Protein AF-A0A9W9PKU9-F1 (afdb_monomer)

Sequence (91 aa):
MTTEGDNSASIHPAQPGIRLPQQLQQTSHEEPGSIEVSREVALFLIEIYFERHYQADLLFHKRDFIRSYKSGRISDQVSRAIFAFASVYVS

Secondary structure (DSSP, 8-state):
-----------PPPPP-----STTS-------------HHHHHHHHHHHHHHS--HHHHHHHHHHHHHHHTT-S-HHHHHHHHHHHHTT--

Solvent-accessible surface area (backbone atoms only — not comparable to full-atom values): 6111 Å² total; per-residue (Å²): 138,82,88,86,84,84,89,78,80,85,77,78,80,83,82,78,88,78,87,74,78,82,82,78,79,76,74,68,81,73,65,77,72,81,81,78,70,52,71,68,58,50,52,52,27,51,50,45,34,53,66,68,48,86,43,77,75,58,49,74,43,48,65,59,50,54,54,34,49,78,68,69,71,52,54,69,69,58,53,48,52,43,42,57,60,21,51,77,74,66,125

Organism: NCBI:txid63820

pLDDT: mean 74.28, std 20.04, range [39.78, 95.06]

Mean predicted aligned error: 16.27 Å

Structure (mmCIF, N/CA/C/O backbone):
data_AF-A0A9W9PKU9-F1
#
_entry.id   AF-A0A9W9PKU9-F1
#
loop_
_atom_site.group_PDB
_atom_site.id
_atom_site.type_symbol
_atom_site.label_atom_id
_atom_site.label_alt_id
_atom_site.label_comp_id
_atom_site.label_asym_id
_atom_site.label_entity_id
_atom_site.label_seq_id
_atom_site.pdbx_P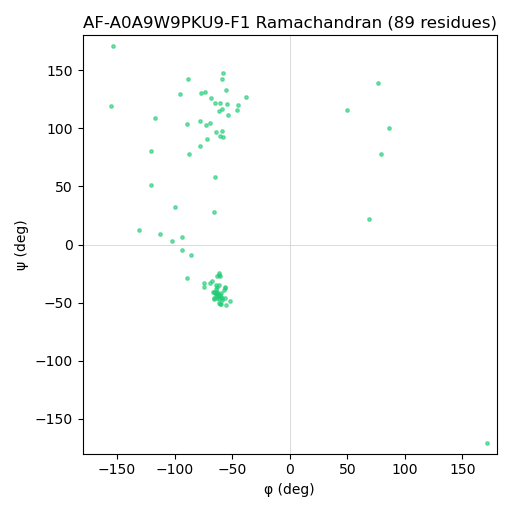DB_ins_code
_atom_site.Cartn_x
_atom_site.Cartn_y
_atom_site.Cartn_z
_atom_site.occupancy
_atom_site.B_iso_or_equiv
_atom_site.auth_seq_id
_atom_site.auth_comp_id
_atom_site.auth_asym_id
_atom_site.auth_atom_id
_atom_site.pdbx_PDB_model_num
ATOM 1 N N . MET A 1 1 ? -97.328 -13.630 18.388 1.00 39.78 1 MET A N 1
ATOM 2 C CA . MET A 1 1 ? -97.329 -15.108 18.412 1.00 39.78 1 MET A CA 1
ATOM 3 C C . MET A 1 1 ? -96.123 -15.532 17.580 1.00 39.78 1 MET A C 1
ATOM 5 O O . MET A 1 1 ? -96.153 -15.287 16.385 1.00 39.78 1 MET A O 1
ATOM 9 N N . THR A 1 2 ? -94.945 -15.631 18.219 1.00 40.81 2 THR A N 1
ATOM 10 C CA . THR A 1 2 ? -94.269 -16.864 18.738 1.00 40.81 2 THR A CA 1
ATOM 11 C C . THR A 1 2 ? -93.428 -17.530 17.634 1.00 40.81 2 THR A C 1
ATOM 13 O O . THR A 1 2 ? -94.018 -17.927 16.639 1.00 40.81 2 THR A O 1
ATOM 16 N N . THR A 1 3 ? -92.094 -17.308 17.638 1.00 48.62 3 THR A N 1
ATOM 17 C CA . THR A 1 3 ? -90.982 -18.252 18.018 1.00 48.62 3 THR A CA 1
ATOM 18 C C . THR A 1 3 ? -90.718 -19.281 16.903 1.00 48.62 3 THR A C 1
ATOM 20 O O . THR A 1 3 ? -91.664 -19.677 16.247 1.00 48.62 3 THR A O 1
ATOM 23 N N . GLU A 1 4 ? -89.531 -19.714 16.475 1.00 45.84 4 GLU A N 1
ATOM 24 C CA . GLU A 1 4 ? -88.120 -19.852 16.891 1.00 45.84 4 GLU A CA 1
ATOM 25 C C . GLU A 1 4 ? -87.283 -19.827 15.568 1.00 45.84 4 GLU A C 1
ATOM 27 O O . GLU A 1 4 ? -87.866 -19.862 14.491 1.00 45.84 4 GLU A O 1
ATOM 32 N N . GLY A 1 5 ? -85.956 -19.753 15.471 1.00 46.03 5 GLY A N 1
ATOM 33 C CA . GLY A 1 5 ? -84.871 -20.043 16.391 1.00 46.03 5 GLY A CA 1
ATOM 34 C C . GLY A 1 5 ? -83.516 -19.975 15.664 1.00 46.03 5 GLY A C 1
ATOM 35 O O . GLY A 1 5 ? -83.422 -19.570 14.507 1.00 46.03 5 GLY A O 1
ATOM 36 N N . ASP A 1 6 ? -82.499 -20.412 16.395 1.00 44.84 6 ASP A N 1
ATOM 37 C CA . ASP A 1 6 ? -81.123 -20.707 15.987 1.00 44.84 6 ASP A CA 1
ATOM 38 C C . ASP A 1 6 ? -80.109 -19.565 15.806 1.00 44.84 6 ASP A C 1
ATOM 40 O O . ASP A 1 6 ? -79.684 -19.138 14.734 1.00 44.84 6 ASP A O 1
ATOM 44 N N . ASN A 1 7 ? -79.659 -19.154 16.987 1.00 51.69 7 ASN A N 1
ATOM 45 C CA . ASN A 1 7 ? -78.336 -18.676 17.332 1.00 51.69 7 ASN A CA 1
ATOM 46 C C . ASN A 1 7 ? -77.236 -19.679 16.909 1.00 51.69 7 ASN A C 1
ATOM 48 O O . ASN A 1 7 ? -77.082 -20.723 17.533 1.00 51.69 7 ASN A O 1
ATOM 52 N N . SER A 1 8 ? -76.406 -19.336 15.923 1.00 46.59 8 SER A N 1
ATOM 53 C CA . SER A 1 8 ? -75.108 -19.992 15.709 1.00 46.59 8 SER A CA 1
ATOM 54 C C . SER A 1 8 ? -73.989 -18.961 15.799 1.00 46.59 8 SER A C 1
ATOM 56 O O . SER A 1 8 ? -73.470 -18.449 14.808 1.00 46.59 8 SER A O 1
ATOM 58 N N . ALA A 1 9 ? -73.628 -18.650 17.044 1.00 48.62 9 ALA A N 1
ATOM 59 C CA . ALA A 1 9 ? -72.333 -18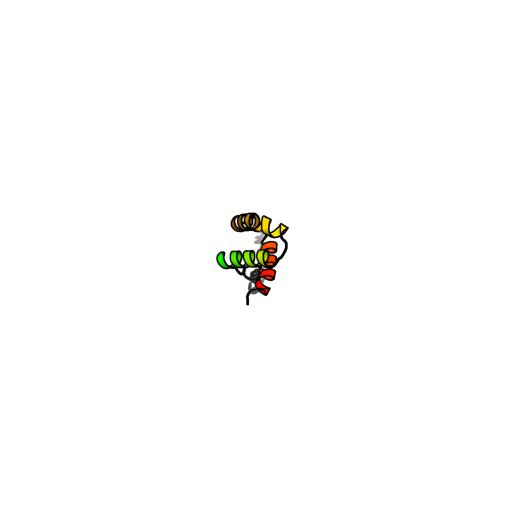.096 17.388 1.00 48.62 9 ALA A CA 1
ATOM 60 C C . ALA A 1 9 ? -71.256 -19.120 17.001 1.00 48.62 9 ALA A C 1
ATOM 62 O O . ALA A 1 9 ? -71.196 -20.216 17.558 1.00 48.62 9 ALA A O 1
ATOM 63 N N . SER A 1 10 ? -70.407 -18.769 16.036 1.00 40.28 10 SER A N 1
ATOM 64 C CA . SER A 1 10 ? -69.231 -19.566 15.697 1.00 40.28 10 SER A CA 1
ATOM 65 C C . SER A 1 10 ? -68.206 -19.416 16.824 1.00 40.28 10 SER A C 1
ATOM 67 O O . SER A 1 10 ? -67.417 -18.472 16.867 1.00 40.28 10 SER A O 1
ATOM 69 N N . ILE A 1 11 ? -68.292 -20.314 17.805 1.00 47.72 11 ILE A N 1
ATOM 70 C CA . ILE A 1 11 ? -67.311 -20.477 18.874 1.00 47.72 11 ILE A CA 1
ATOM 71 C C . ILE A 1 11 ? -66.084 -21.129 18.241 1.00 47.72 11 ILE A C 1
ATOM 73 O O . ILE A 1 11 ? -66.061 -22.329 17.976 1.00 47.72 11 ILE A O 1
ATOM 77 N N . HIS A 1 12 ? -65.056 -20.325 17.987 1.00 49.16 12 HIS A N 1
ATOM 78 C CA . HIS A 1 12 ? -63.722 -20.831 17.699 1.00 49.16 12 HIS A CA 1
ATOM 79 C C . HIS A 1 12 ? -63.200 -21.552 18.956 1.00 49.16 12 HIS A C 1
ATOM 81 O O . HIS A 1 12 ? -63.126 -20.924 20.017 1.00 49.16 12 HIS A O 1
ATOM 87 N N . PRO A 1 13 ? -62.842 -22.846 18.892 1.00 45.75 13 PRO A N 1
ATOM 88 C CA . PRO A 1 13 ? -62.232 -23.512 20.029 1.00 45.75 13 PRO A CA 1
ATOM 89 C C . PRO A 1 13 ? -60.829 -22.942 20.264 1.00 45.75 13 PRO A C 1
ATOM 91 O O . PRO A 1 13 ? -59.986 -22.905 19.367 1.00 45.75 13 PRO A O 1
ATOM 94 N N . ALA A 1 14 ? -60.586 -22.501 21.498 1.00 51.94 14 ALA A N 1
ATOM 95 C CA . ALA A 1 14 ? -59.260 -22.177 21.998 1.00 51.94 14 ALA A CA 1
ATOM 96 C C . ALA A 1 14 ? -58.365 -23.424 21.909 1.00 51.94 14 ALA A C 1
ATOM 98 O O . ALA A 1 14 ? -58.630 -24.434 22.562 1.00 51.94 14 ALA A O 1
ATOM 99 N N . GLN A 1 15 ? -57.304 -23.358 21.103 1.00 54.59 15 GLN A N 1
ATOM 100 C CA . GLN A 1 15 ? -56.250 -24.369 21.122 1.00 54.59 15 GLN A CA 1
ATOM 101 C C . GLN A 1 15 ? -55.323 -24.157 22.337 1.00 54.59 15 GLN A C 1
ATOM 103 O O . GLN A 1 15 ? -54.852 -23.037 22.555 1.00 54.59 15 GLN A O 1
ATOM 108 N N . PRO A 1 16 ? -55.036 -25.211 23.123 1.00 52.44 16 PRO A N 1
ATOM 109 C CA . PRO A 1 16 ? -54.109 -25.176 24.251 1.00 52.44 16 PRO A CA 1
ATOM 110 C C . PRO A 1 16 ? -52.668 -25.491 23.810 1.00 52.44 16 PRO A C 1
ATOM 112 O O . PRO A 1 16 ? -52.480 -26.376 22.988 1.00 52.44 16 PRO A O 1
ATOM 115 N N . GLY A 1 17 ? -51.678 -24.801 24.403 1.00 53.09 17 GLY A N 1
ATOM 116 C CA . GLY A 1 17 ? -50.253 -25.186 24.530 1.00 53.09 17 GLY A CA 1
ATOM 117 C C . GLY A 1 17 ? -49.533 -25.645 23.250 1.00 53.09 17 GLY A C 1
ATOM 118 O O . GLY A 1 17 ? -49.799 -26.704 22.710 1.00 53.09 17 GLY A O 1
ATOM 119 N N . ILE A 1 18 ? -48.520 -24.944 22.747 1.00 51.12 18 ILE A N 1
ATOM 120 C CA . ILE A 1 18 ? -47.175 -24.874 23.331 1.00 51.12 18 ILE A CA 1
ATOM 121 C C . ILE A 1 18 ? -46.556 -23.554 22.854 1.00 51.12 18 ILE A C 1
ATOM 123 O O . ILE A 1 18 ? -46.374 -23.337 21.657 1.00 51.12 18 ILE A O 1
ATOM 127 N N . ARG A 1 19 ? -46.210 -22.657 23.783 1.00 53.78 19 ARG A N 1
ATOM 128 C CA . ARG A 1 19 ? -45.299 -21.551 23.470 1.00 53.78 19 ARG A CA 1
ATOM 129 C C . ARG A 1 19 ? -43.917 -22.160 23.247 1.00 53.78 19 ARG A C 1
ATOM 131 O O . ARG A 1 19 ? -43.265 -22.542 24.215 1.00 53.78 19 ARG A O 1
ATOM 138 N N . LEU A 1 20 ? -43.480 -22.267 21.991 1.00 52.62 20 LEU A N 1
ATOM 139 C CA . LEU A 1 20 ? -42.059 -22.456 21.706 1.00 52.62 20 LEU A CA 1
ATOM 140 C C . LEU A 1 20 ? -41.287 -21.304 22.375 1.00 52.62 20 LEU A C 1
ATOM 142 O O . LEU A 1 20 ? -41.688 -20.147 22.209 1.00 52.62 20 LEU A O 1
ATOM 146 N N . PRO A 1 21 ? -40.190 -21.566 23.106 1.00 48.53 21 PRO A N 1
ATOM 147 C CA . PRO A 1 21 ? -39.278 -20.497 23.476 1.00 48.53 21 PRO A CA 1
ATOM 148 C C . PRO A 1 21 ? -38.737 -19.877 22.181 1.00 48.53 21 PRO A C 1
ATOM 150 O O . PRO A 1 21 ? -38.133 -20.566 21.362 1.00 48.53 21 PRO A O 1
ATOM 153 N N . GLN A 1 22 ? -38.942 -18.572 21.989 1.00 51.22 22 GLN A N 1
ATOM 154 C CA . GLN A 1 22 ? -38.392 -17.767 20.883 1.00 51.22 22 GLN A CA 1
ATOM 155 C C . GLN A 1 22 ? -36.852 -17.636 20.940 1.00 51.22 22 GLN A C 1
ATOM 157 O O . GLN A 1 22 ? -36.277 -16.662 20.468 1.00 51.22 22 GLN A O 1
ATOM 162 N N . GLN A 1 23 ? -36.150 -18.606 21.523 1.00 56.06 23 GLN A N 1
ATOM 163 C CA . GLN A 1 23 ? -34.726 -18.523 21.834 1.00 56.06 23 GLN A CA 1
ATOM 164 C C . GLN A 1 23 ? -33.845 -19.246 20.801 1.00 56.06 23 GLN A C 1
ATOM 166 O O . GLN A 1 23 ? -32.804 -19.793 21.146 1.00 56.06 23 GLN A O 1
ATOM 171 N N . LEU A 1 24 ? -34.260 -19.268 19.530 1.00 55.94 24 LEU A N 1
ATOM 172 C CA . LEU A 1 24 ? -33.454 -19.805 18.421 1.00 55.94 24 LEU A CA 1
ATOM 173 C C . LEU A 1 24 ? -33.357 -18.864 17.206 1.00 55.94 24 LEU A C 1
ATOM 175 O O . LEU A 1 24 ? -32.891 -19.279 16.153 1.00 55.94 24 LEU A O 1
ATOM 179 N N . GLN A 1 25 ? -33.755 -17.593 17.334 1.00 50.84 25 GLN A N 1
ATOM 180 C CA . GLN A 1 25 ? -33.675 -16.612 16.234 1.00 50.84 25 GLN A CA 1
ATOM 181 C C . GLN A 1 25 ? -32.678 -15.471 16.452 1.00 50.84 25 GLN A C 1
ATOM 183 O O . GLN A 1 25 ? -32.612 -14.551 15.646 1.00 50.84 25 GLN A O 1
ATOM 188 N N . GLN A 1 26 ? -31.851 -15.553 17.494 1.00 50.28 26 GLN A N 1
ATOM 189 C CA . GLN A 1 26 ? -30.731 -14.636 17.709 1.00 50.28 26 GLN A CA 1
ATOM 190 C C . GLN A 1 26 ? -29.407 -15.394 17.765 1.00 50.28 26 GLN A C 1
ATOM 192 O O . GLN A 1 26 ? -28.598 -15.210 18.664 1.00 50.28 26 GLN A O 1
ATOM 197 N N . THR A 1 27 ? -29.145 -16.232 16.767 1.00 48.69 27 THR A N 1
ATOM 198 C CA . THR A 1 27 ? -27.777 -16.279 16.252 1.00 48.69 27 THR A CA 1
ATOM 199 C C . THR A 1 27 ? -27.715 -15.193 15.197 1.00 48.69 27 THR A C 1
ATOM 201 O O . THR A 1 27 ? -27.860 -15.449 14.002 1.00 48.69 27 THR A O 1
ATOM 204 N N . SER A 1 28 ? -27.591 -13.947 15.662 1.00 48.06 28 SER A N 1
ATOM 205 C CA . SER A 1 28 ? -26.965 -12.914 14.852 1.00 48.06 28 SER A CA 1
ATOM 206 C C . SER A 1 28 ? -25.712 -13.569 14.291 1.00 48.06 28 SER A C 1
ATOM 208 O O . SER A 1 28 ? -24.868 -14.029 15.059 1.00 48.06 28 SER A O 1
ATOM 210 N N . HIS A 1 29 ? -25.650 -13.724 12.973 1.00 46.88 29 HIS A N 1
ATOM 211 C CA . HIS A 1 29 ? -24.389 -13.975 12.304 1.00 46.88 29 HIS A CA 1
ATOM 212 C C . HIS A 1 29 ? -23.510 -12.780 12.687 1.00 46.88 29 HIS A C 1
ATOM 214 O O . HIS A 1 29 ? -23.608 -11.713 12.086 1.00 46.88 29 HIS A O 1
ATOM 220 N N . GLU A 1 30 ? -22.733 -12.915 13.761 1.00 52.53 30 GLU A N 1
ATOM 221 C CA . GLU A 1 30 ? -21.528 -12.127 13.933 1.00 52.53 30 GLU A CA 1
ATOM 222 C C . GLU A 1 30 ? -20.665 -12.513 12.736 1.00 52.53 30 GLU A C 1
ATOM 224 O O . GLU A 1 30 ? -19.990 -13.543 12.730 1.00 52.53 30 GLU A O 1
ATOM 229 N N . GLU A 1 31 ? -20.785 -11.730 11.662 1.00 58.91 31 GLU A N 1
ATOM 230 C CA . GLU A 1 31 ? -19.721 -11.616 10.677 1.00 58.91 31 GLU A CA 1
ATOM 231 C C . GLU A 1 31 ? -18.427 -11.466 11.486 1.00 58.91 31 GLU A C 1
ATOM 233 O O . GLU A 1 31 ? -18.354 -10.566 12.333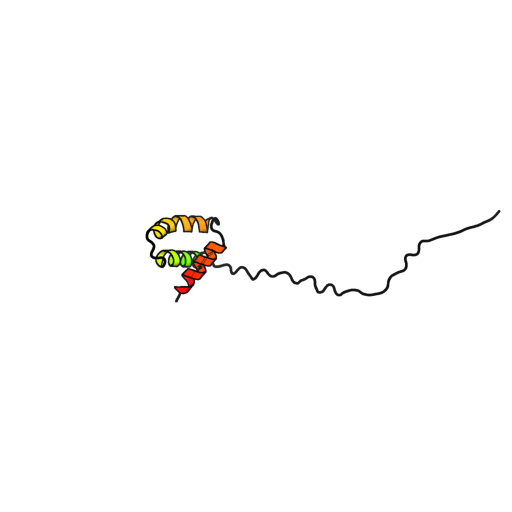 1.00 58.91 31 GLU A O 1
ATOM 238 N N . PRO A 1 32 ? -17.454 -12.381 11.328 1.00 54.38 32 PRO A N 1
ATOM 239 C CA . PRO A 1 32 ? -16.267 -12.400 12.164 1.00 54.38 32 PRO A CA 1
ATOM 240 C C . PRO A 1 32 ? -15.629 -11.017 12.097 1.00 54.38 32 PRO A C 1
ATOM 242 O O . PRO A 1 32 ? -15.339 -10.528 11.003 1.00 54.38 32 PRO A O 1
ATOM 245 N N . GLY A 1 33 ? -15.507 -10.384 13.270 1.00 51.56 33 GLY A N 1
ATOM 246 C CA . GLY A 1 33 ? -15.257 -8.956 13.428 1.00 51.56 33 GLY A CA 1
ATOM 247 C C . GLY A 1 33 ? -14.300 -8.407 12.380 1.00 51.56 33 GLY A C 1
ATOM 248 O O . GLY A 1 33 ? -13.204 -8.938 12.179 1.00 51.56 33 GLY A O 1
ATOM 249 N N . SER A 1 34 ? -14.718 -7.342 11.695 1.00 60.22 34 SER A N 1
ATOM 250 C CA . SER A 1 34 ? -13.832 -6.589 10.822 1.00 60.22 34 SER A CA 1
ATOM 251 C C . SER A 1 34 ? -12.674 -6.079 11.674 1.00 60.22 34 SER A C 1
ATOM 253 O O . SER A 1 34 ? -12.814 -5.093 12.395 1.00 60.22 34 SER A O 1
ATOM 255 N N . ILE A 1 35 ? -11.545 -6.786 11.646 1.00 60.69 35 ILE A N 1
ATOM 256 C CA . ILE A 1 35 ? -10.302 -6.307 12.236 1.00 60.69 35 ILE A CA 1
ATOM 257 C C . ILE A 1 35 ? -9.927 -5.069 11.427 1.00 60.69 35 ILE A C 1
ATOM 259 O O . ILE A 1 35 ? -9.410 -5.166 10.312 1.00 60.69 35 ILE A O 1
ATOM 263 N N . GLU A 1 36 ? -10.287 -3.907 11.957 1.00 71.88 36 GLU A N 1
ATOM 264 C CA . GLU A 1 36 ? -9.999 -2.625 11.343 1.00 71.88 36 GLU A CA 1
ATOM 265 C C . GLU A 1 36 ? -8.533 -2.302 11.639 1.00 71.88 36 GLU A C 1
ATOM 267 O O . GLU A 1 36 ? -8.135 -2.030 12.772 1.00 71.88 36 GLU A O 1
ATOM 272 N N . VAL A 1 37 ? -7.6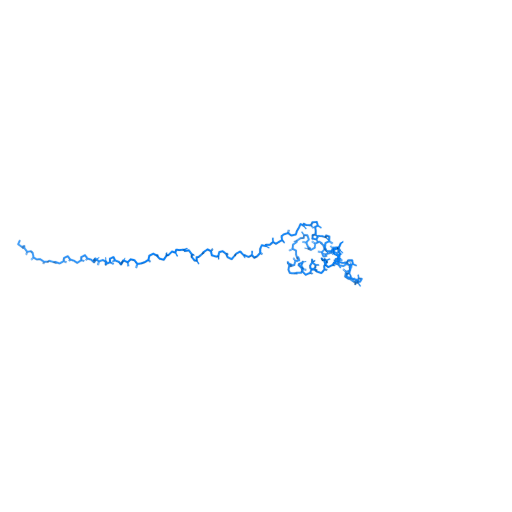90 -2.426 10.616 1.00 81.12 37 VAL A N 1
ATOM 273 C CA . VAL A 1 37 ? -6.281 -2.041 10.704 1.00 81.12 37 VAL A CA 1
ATOM 274 C C . VAL A 1 37 ? -6.220 -0.517 10.702 1.00 81.12 37 VAL A C 1
ATOM 276 O O . VAL A 1 37 ? -6.835 0.117 9.841 1.00 81.12 37 VAL A O 1
ATOM 279 N N . SER A 1 38 ? -5.472 0.088 11.633 1.00 91.81 38 SER A N 1
ATOM 280 C CA . SER A 1 38 ? -5.296 1.543 11.615 1.00 91.81 38 SER A CA 1
ATOM 281 C C . SER A 1 38 ? -4.688 1.990 10.286 1.00 91.81 38 SER A C 1
ATOM 283 O O . SER A 1 38 ? -3.895 1.277 9.661 1.00 91.81 38 SER A O 1
ATOM 285 N N . ARG A 1 39 ? -5.048 3.193 9.835 1.00 90.12 39 ARG A N 1
ATOM 286 C CA . ARG A 1 39 ? -4.579 3.733 8.553 1.00 90.12 39 ARG A CA 1
ATOM 287 C C . ARG A 1 39 ? -3.051 3.761 8.478 1.00 90.12 39 ARG A C 1
ATOM 289 O O . ARG A 1 39 ? -2.488 3.504 7.417 1.00 90.12 39 ARG A O 1
ATOM 296 N N . GLU A 1 40 ? -2.390 4.065 9.586 1.00 92.94 40 GLU A N 1
ATOM 297 C CA . GLU A 1 40 ? -0.936 4.139 9.700 1.00 92.94 40 GLU A CA 1
ATOM 298 C C . GLU A 1 40 ? -0.303 2.759 9.499 1.00 92.94 40 GLU A C 1
ATOM 300 O O . GLU A 1 40 ? 0.617 2.620 8.694 1.00 92.94 40 GLU A O 1
ATOM 305 N N . VAL A 1 41 ? -0.845 1.726 10.153 1.00 93.62 41 VAL A N 1
ATOM 306 C CA . VAL A 1 41 ? -0.368 0.342 10.010 1.00 93.62 41 VAL A CA 1
ATOM 307 C C . VAL A 1 41 ? -0.628 -0.173 8.596 1.00 93.62 41 VAL A C 1
ATOM 309 O O . VAL A 1 41 ? 0.245 -0.792 7.995 1.00 93.62 41 VAL A O 1
ATOM 312 N N . ALA A 1 42 ? -1.790 0.128 8.019 1.00 93.81 42 ALA A N 1
ATOM 313 C CA . ALA A 1 42 ? -2.105 -0.260 6.652 1.00 93.81 42 ALA A CA 1
ATOM 314 C C . ALA A 1 42 ? -1.135 0.354 5.630 1.00 93.81 42 ALA A C 1
ATOM 316 O O . ALA A 1 42 ? -0.653 -0.341 4.736 1.00 93.81 42 ALA A O 1
ATOM 317 N N . LEU A 1 43 ? -0.817 1.647 5.766 1.00 94.38 43 LEU A N 1
ATOM 318 C CA . LEU A 1 43 ? 0.154 2.312 4.895 1.00 94.38 43 LEU A CA 1
ATOM 319 C C . LEU A 1 43 ? 1.559 1.734 5.074 1.00 94.38 43 LEU A C 1
ATOM 321 O O . LEU A 1 43 ? 2.222 1.475 4.074 1.00 94.38 43 LEU A O 1
ATOM 325 N N . PHE A 1 44 ? 1.976 1.464 6.311 1.00 94.75 44 PHE A N 1
ATOM 326 C CA . PHE A 1 44 ? 3.254 0.817 6.601 1.00 94.75 44 PHE A CA 1
ATOM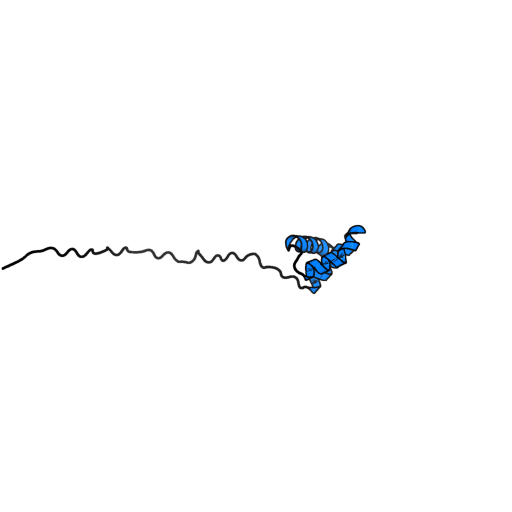 327 C C . PHE A 1 44 ? 3.369 -0.570 5.944 1.00 94.75 44 PHE A C 1
ATOM 329 O O . PHE A 1 44 ? 4.356 -0.865 5.273 1.00 94.75 44 PHE A O 1
ATOM 336 N N . LEU A 1 45 ? 2.331 -1.404 6.046 1.00 94.44 45 LEU A N 1
ATOM 337 C CA . LEU A 1 45 ? 2.298 -2.717 5.394 1.00 94.44 45 LEU A CA 1
ATOM 338 C C . LEU A 1 45 ? 2.330 -2.605 3.861 1.00 94.44 45 LEU A C 1
ATOM 340 O O . LEU A 1 45 ? 3.002 -3.394 3.198 1.00 94.44 45 LEU A O 1
ATOM 344 N N . ILE A 1 46 ? 1.651 -1.609 3.282 1.00 93.62 46 ILE A N 1
ATOM 345 C CA . ILE A 1 46 ? 1.735 -1.328 1.840 1.00 93.62 46 ILE A CA 1
ATOM 34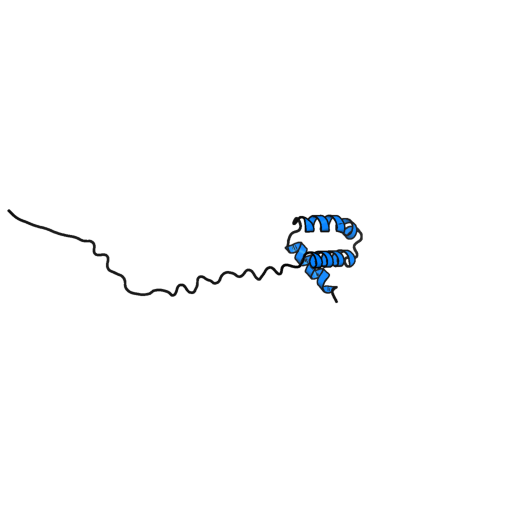6 C C . ILE A 1 46 ? 3.169 -0.954 1.451 1.00 93.62 46 ILE A C 1
ATOM 348 O O . ILE A 1 46 ? 3.665 -1.423 0.429 1.00 93.62 46 ILE A O 1
ATOM 352 N N . GLU A 1 47 ? 3.855 -0.132 2.244 1.00 92.50 47 GLU A N 1
ATOM 353 C CA . GLU A 1 47 ? 5.247 0.233 1.973 1.00 92.50 47 GLU A CA 1
ATOM 354 C C . GLU A 1 47 ? 6.170 -0.983 1.989 1.00 92.50 47 GLU A C 1
ATOM 356 O O . GLU A 1 47 ? 6.903 -1.176 1.018 1.00 92.50 47 GLU A O 1
ATOM 361 N N . ILE A 1 48 ? 6.047 -1.847 3.001 1.00 92.44 48 ILE A N 1
ATOM 362 C CA . ILE A 1 48 ? 6.781 -3.117 3.075 1.00 92.44 48 ILE A CA 1
ATOM 363 C C . ILE A 1 48 ? 6.513 -3.972 1.838 1.00 92.44 48 ILE A C 1
ATOM 365 O O . ILE A 1 48 ? 7.454 -4.510 1.258 1.00 92.44 48 ILE A O 1
ATOM 369 N N . TYR A 1 49 ? 5.255 -4.101 1.409 1.00 92.69 49 TYR A N 1
ATOM 370 C CA . TYR A 1 49 ? 4.920 -4.872 0.214 1.00 92.69 49 TYR A CA 1
ATOM 371 C C . TYR A 1 49 ? 5.699 -4.372 -1.005 1.00 92.69 49 TYR A C 1
ATOM 373 O O . TYR A 1 49 ? 6.393 -5.159 -1.640 1.00 92.69 49 TYR A O 1
ATOM 381 N N . PHE A 1 50 ? 5.663 -3.070 -1.296 1.00 91.12 50 PHE A N 1
ATOM 382 C CA . PHE A 1 50 ? 6.378 -2.520 -2.452 1.00 91.12 50 PHE A CA 1
ATOM 383 C C . PHE A 1 50 ? 7.906 -2.583 -2.309 1.00 91.12 50 PHE A C 1
ATOM 385 O O . PHE A 1 50 ? 8.592 -2.728 -3.313 1.00 91.12 50 PHE A O 1
ATOM 392 N N . GLU A 1 51 ? 8.454 -2.490 -1.097 1.00 88.75 51 GLU A N 1
ATOM 393 C CA . GLU A 1 51 ? 9.902 -2.596 -0.865 1.00 88.75 51 GLU A CA 1
ATOM 394 C C . GLU A 1 51 ? 10.428 -4.031 -0.973 1.00 88.75 51 GLU A C 1
ATOM 396 O O . GLU A 1 51 ? 11.543 -4.249 -1.444 1.00 88.75 51 GLU A O 1
ATOM 401 N N . ARG A 1 52 ? 9.640 -5.017 -0.527 1.00 87.75 52 ARG A N 1
ATOM 402 C CA . ARG A 1 52 ? 10.035 -6.434 -0.484 1.00 87.75 52 ARG A CA 1
ATOM 403 C C . ARG A 1 52 ? 9.707 -7.181 -1.767 1.00 87.75 52 ARG A C 1
ATOM 405 O O . ARG A 1 52 ? 10.397 -8.140 -2.109 1.00 87.75 52 ARG A O 1
ATOM 412 N N . HIS A 1 53 ? 8.673 -6.759 -2.486 1.00 79.81 53 HIS A N 1
ATOM 413 C CA . HIS A 1 53 ? 8.391 -7.257 -3.822 1.00 79.81 53 HIS A CA 1
ATOM 414 C C . HIS A 1 53 ? 9.369 -6.558 -4.780 1.00 79.81 53 HIS A C 1
ATOM 416 O O . HIS A 1 53 ? 9.059 -5.510 -5.335 1.00 79.81 53 HIS A O 1
ATOM 422 N N . TYR A 1 54 ? 10.589 -7.103 -4.909 1.00 65.69 54 TYR A N 1
ATOM 423 C CA . TYR A 1 54 ? 11.696 -6.599 -5.744 1.00 65.69 54 TYR A CA 1
ATOM 424 C C . TYR A 1 54 ? 11.378 -6.657 -7.256 1.00 65.69 54 TYR A C 1
ATOM 426 O O . TYR A 1 54 ? 12.073 -7.292 -8.046 1.00 65.69 54 TYR A O 1
ATOM 434 N N . GLN A 1 55 ? 10.302 -5.996 -7.672 1.00 76.38 55 GLN A N 1
ATOM 435 C CA . GLN A 1 55 ? 9.879 -5.802 -9.049 1.00 76.38 55 GLN A CA 1
ATOM 436 C C . GLN A 1 55 ? 9.909 -4.302 -9.341 1.00 76.38 55 GLN A C 1
ATOM 438 O O . GLN A 1 55 ? 9.086 -3.542 -8.831 1.00 76.38 55 GLN A O 1
ATOM 443 N N . ALA A 1 56 ? 10.874 -3.873 -10.160 1.00 66.25 56 ALA A N 1
ATOM 444 C CA . ALA A 1 56 ? 11.075 -2.461 -10.494 1.00 66.25 56 ALA A CA 1
ATOM 445 C C . ALA A 1 56 ? 9.815 -1.824 -11.103 1.00 66.25 56 ALA A C 1
ATOM 447 O O . ALA A 1 56 ? 9.451 -0.709 -10.734 1.00 66.25 56 ALA A O 1
ATOM 448 N N . ASP A 1 57 ? 9.102 -2.569 -11.949 1.00 76.31 57 ASP A N 1
ATOM 449 C CA . ASP A 1 57 ? 7.861 -2.106 -12.575 1.00 76.31 57 ASP A CA 1
ATOM 450 C C . ASP A 1 57 ? 6.759 -1.833 -11.543 1.00 76.31 57 ASP A C 1
ATOM 452 O O . ASP A 1 57 ? 6.028 -0.846 -11.626 1.00 76.31 57 ASP A O 1
ATOM 456 N N . LEU A 1 58 ? 6.693 -2.656 -10.496 1.00 79.19 58 LEU A N 1
ATOM 457 C CA . LEU A 1 58 ? 5.712 -2.517 -9.429 1.00 79.19 58 LEU A CA 1
ATOM 458 C C . LEU A 1 58 ? 5.972 -1.265 -8.574 1.00 79.19 58 LEU A C 1
ATOM 460 O O . LEU A 1 58 ? 5.023 -0.604 -8.152 1.00 79.19 58 LEU A O 1
ATOM 464 N N . LEU A 1 59 ? 7.236 -0.871 -8.378 1.00 81.69 59 LEU A N 1
ATOM 465 C CA . LEU A 1 59 ? 7.590 0.342 -7.631 1.00 81.69 59 LEU A CA 1
ATOM 466 C C . LEU A 1 59 ? 7.028 1.619 -8.273 1.00 81.69 59 LEU A C 1
ATOM 468 O O . LEU A 1 59 ? 6.592 2.516 -7.544 1.00 81.69 59 LEU A O 1
ATOM 472 N N . PHE A 1 60 ? 6.955 1.698 -9.608 1.00 85.62 60 PHE A N 1
ATOM 473 C CA . PHE A 1 60 ? 6.352 2.851 -10.292 1.00 85.62 60 PHE A CA 1
ATOM 474 C C . PHE A 1 60 ? 4.859 3.002 -9.974 1.00 85.62 60 PHE A C 1
ATOM 476 O O . PHE A 1 60 ? 4.337 4.118 -9.950 1.00 85.62 60 PHE A O 1
ATOM 483 N N . HIS A 1 61 ? 4.182 1.901 -9.644 1.00 88.31 61 HIS A N 1
ATOM 484 C CA . HIS A 1 61 ? 2.768 1.896 -9.284 1.00 88.31 61 HIS A CA 1
ATOM 485 C C . HIS A 1 61 ? 2.502 2.197 -7.801 1.00 88.31 61 HIS A C 1
ATOM 487 O O . HIS A 1 61 ? 1.349 2.452 -7.445 1.00 88.31 61 HIS A O 1
ATOM 493 N N . LYS A 1 62 ? 3.530 2.253 -6.934 1.00 90.38 62 LYS A N 1
ATOM 494 C CA . LYS A 1 62 ? 3.376 2.488 -5.480 1.00 90.38 62 LYS A CA 1
ATOM 495 C C . LYS A 1 62 ? 2.535 3.729 -5.179 1.00 90.38 62 LYS A C 1
ATOM 497 O O . LYS A 1 62 ? 1.596 3.682 -4.385 1.00 90.38 62 LYS A O 1
ATOM 502 N N . ARG A 1 63 ? 2.841 4.855 -5.831 1.00 92.00 63 ARG A N 1
ATOM 503 C CA . ARG A 1 63 ? 2.155 6.135 -5.579 1.00 92.00 63 ARG A CA 1
ATOM 504 C C . ARG A 1 63 ? 0.672 6.074 -5.946 1.00 92.00 63 ARG A C 1
ATOM 506 O O . ARG A 1 63 ? -0.176 6.556 -5.192 1.00 92.00 63 ARG A O 1
ATOM 513 N N . ASP A 1 64 ? 0.369 5.492 -7.098 1.00 93.31 64 ASP A N 1
ATOM 514 C CA . ASP A 1 64 ? -0.995 5.419 -7.616 1.00 93.31 64 ASP A CA 1
ATOM 515 C C . ASP A 1 64 ? -1.820 4.383 -6.844 1.00 93.31 64 ASP A C 1
ATOM 517 O O . ASP A 1 64 ? -3.000 4.618 -6.560 1.00 93.31 64 ASP A O 1
ATOM 521 N N . PHE A 1 65 ? -1.179 3.303 -6.390 1.00 92.38 65 PHE A N 1
ATOM 522 C CA . PHE A 1 65 ? -1.767 2.341 -5.468 1.00 92.38 65 PHE A CA 1
ATOM 523 C C . PHE A 1 65 ? -2.146 3.003 -4.139 1.00 92.38 65 PHE A C 1
ATOM 525 O O . PHE A 1 65 ? -3.301 2.924 -3.729 1.00 92.38 65 PHE A O 1
ATOM 532 N N . ILE A 1 66 ? -1.227 3.734 -3.495 1.00 93.56 66 ILE A N 1
ATOM 533 C CA . ILE A 1 66 ? -1.504 4.430 -2.224 1.00 93.56 66 ILE A CA 1
ATOM 534 C C . ILE A 1 66 ? -2.647 5.441 -2.389 1.00 93.56 66 ILE A C 1
ATOM 536 O O . ILE A 1 66 ? -3.523 5.533 -1.529 1.00 93.56 66 ILE A O 1
ATOM 540 N N . ARG A 1 67 ? -2.680 6.195 -3.494 1.00 95.06 67 ARG A N 1
ATOM 541 C CA . ARG A 1 67 ? -3.787 7.119 -3.793 1.00 95.06 67 ARG A CA 1
ATOM 542 C C . ARG A 1 67 ? -5.121 6.377 -3.924 1.00 95.06 67 ARG A C 1
ATOM 544 O O . ARG A 1 67 ? -6.135 6.830 -3.390 1.00 95.06 67 ARG A O 1
ATOM 551 N N . SER A 1 68 ? -5.122 5.245 -4.618 1.00 94.06 68 SER A N 1
ATOM 552 C CA . SER A 1 68 ? -6.313 4.414 -4.818 1.00 94.06 68 SER A CA 1
ATOM 553 C C . SER A 1 68 ? -6.787 3.787 -3.506 1.00 94.06 68 SER A C 1
ATOM 555 O O . SER A 1 68 ? -7.978 3.819 -3.210 1.00 94.06 68 SER A O 1
ATOM 557 N N . TYR A 1 69 ? -5.859 3.325 -2.666 1.00 93.38 69 TYR A N 1
ATOM 558 C CA . TYR A 1 69 ? -6.146 2.810 -1.329 1.00 93.38 69 TYR A CA 1
ATOM 559 C C . TYR A 1 69 ? -6.772 3.891 -0.439 1.00 93.38 69 TYR A C 1
ATOM 561 O O . TYR A 1 69 ? -7.856 3.706 0.106 1.00 93.38 69 TYR A O 1
ATOM 569 N N . LYS A 1 70 ? -6.162 5.085 -0.375 1.00 93.50 70 LYS A N 1
ATOM 570 C CA . LYS A 1 70 ? -6.684 6.214 0.418 1.00 93.50 70 LYS A CA 1
ATOM 571 C C . LYS A 1 70 ? -8.070 6.686 -0.028 1.00 93.50 70 LYS A C 1
ATOM 573 O O . LYS A 1 70 ? -8.776 7.268 0.791 1.00 93.50 70 LYS A O 1
ATOM 578 N N . SER A 1 71 ? -8.427 6.473 -1.296 1.00 94.69 71 SER A N 1
ATOM 579 C CA . SER A 1 71 ? -9.733 6.829 -1.867 1.00 94.69 71 SER A CA 1
ATOM 580 C C . SER A 1 71 ? -10.756 5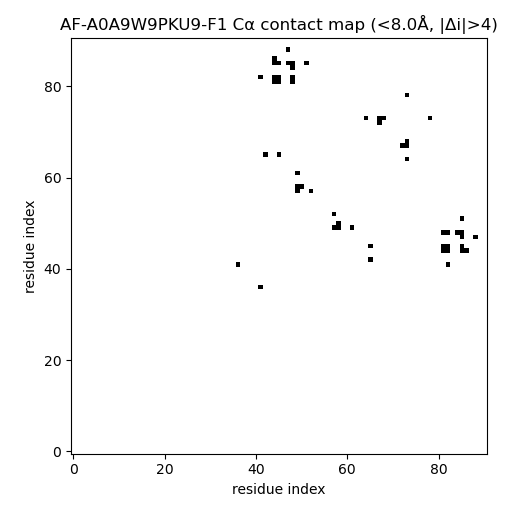.687 -1.837 1.00 94.69 71 SER A C 1
ATOM 582 O O . SER A 1 71 ? -11.833 5.846 -2.405 1.00 94.69 71 SER A O 1
ATOM 584 N N . GLY A 1 72 ? -10.436 4.554 -1.197 1.00 92.31 72 GLY A N 1
ATOM 585 C CA . GLY A 1 72 ? -11.349 3.414 -1.069 1.00 92.31 72 GLY A CA 1
ATOM 586 C C . GLY A 1 72 ? -11.617 2.679 -2.385 1.00 92.31 72 GLY A C 1
ATOM 587 O O . GLY A 1 72 ? -12.644 2.031 -2.529 1.00 92.31 72 GLY A O 1
ATOM 588 N N . ARG A 1 73 ? -10.724 2.804 -3.376 1.00 93.19 73 ARG A N 1
ATOM 589 C CA . ARG A 1 73 ? -10.879 2.180 -4.705 1.00 93.19 73 ARG A CA 1
ATOM 590 C C . ARG A 1 73 ? -10.207 0.815 -4.826 1.00 93.19 73 ARG A C 1
ATOM 592 O O . ARG A 1 73 ? -10.299 0.182 -5.873 1.00 93.19 73 ARG A O 1
ATOM 599 N N . ILE A 1 74 ? -9.490 0.388 -3.791 1.00 92.38 74 ILE A N 1
ATOM 600 C CA . ILE A 1 74 ? -8.839 -0.920 -3.734 1.00 92.38 74 ILE A CA 1
ATOM 601 C C . ILE A 1 74 ? -9.774 -1.866 -2.996 1.00 92.38 74 ILE A C 1
ATOM 603 O O . ILE A 1 74 ? -10.248 -1.534 -1.916 1.00 92.38 74 ILE A O 1
ATOM 607 N N . SER A 1 75 ? -10.030 -3.036 -3.582 1.00 92.69 75 SER A N 1
ATOM 608 C CA . SER A 1 75 ? -10.827 -4.076 -2.930 1.00 92.69 75 SER A CA 1
ATOM 609 C C . SER A 1 75 ? -10.196 -4.493 -1.595 1.00 92.69 75 SER A C 1
ATOM 611 O O . SER A 1 75 ? -8.973 -4.635 -1.472 1.00 92.69 75 SER A O 1
ATOM 613 N N . ASP A 1 76 ? -11.046 -4.762 -0.610 1.00 89.94 76 ASP A N 1
ATOM 614 C CA . ASP A 1 76 ? -10.646 -5.290 0.692 1.00 89.94 76 ASP A CA 1
ATOM 615 C C . ASP A 1 76 ? -9.856 -6.594 0.576 1.00 89.94 76 ASP A C 1
ATOM 617 O O . ASP A 1 76 ? -8.896 -6.792 1.319 1.00 89.94 76 ASP A O 1
ATOM 621 N N . GLN A 1 77 ? -10.203 -7.474 -0.371 1.00 93.19 77 GLN A N 1
ATOM 622 C CA . GLN A 1 77 ? -9.471 -8.729 -0.572 1.00 93.19 77 GLN A CA 1
ATOM 623 C C . GLN A 1 77 ? -8.027 -8.467 -1.018 1.00 93.19 77 GLN A C 1
ATOM 625 O O . GLN A 1 77 ? -7.102 -9.106 -0.519 1.00 93.19 77 GLN A O 1
ATOM 630 N N . VAL A 1 78 ? -7.824 -7.491 -1.910 1.00 92.38 78 VAL A N 1
ATOM 631 C CA . VAL A 1 78 ? -6.488 -7.089 -2.378 1.00 92.38 78 VAL A CA 1
ATOM 632 C C . VAL A 1 78 ? -5.681 -6.489 -1.231 1.00 92.38 78 VAL A C 1
ATOM 634 O O . VAL A 1 78 ? -4.534 -6.875 -1.013 1.00 92.38 78 VAL A O 1
ATOM 637 N N . SER A 1 79 ? -6.295 -5.591 -0.458 1.00 92.19 79 SER A N 1
ATOM 638 C CA . SER A 1 79 ? -5.651 -4.976 0.707 1.00 92.19 79 SER A CA 1
ATOM 639 C C . SER A 1 79 ? -5.238 -6.033 1.736 1.00 92.19 79 SER A C 1
ATOM 641 O O . SER A 1 79 ? -4.098 -6.036 2.191 1.00 92.19 79 SER A O 1
ATOM 643 N N . ARG A 1 80 ? 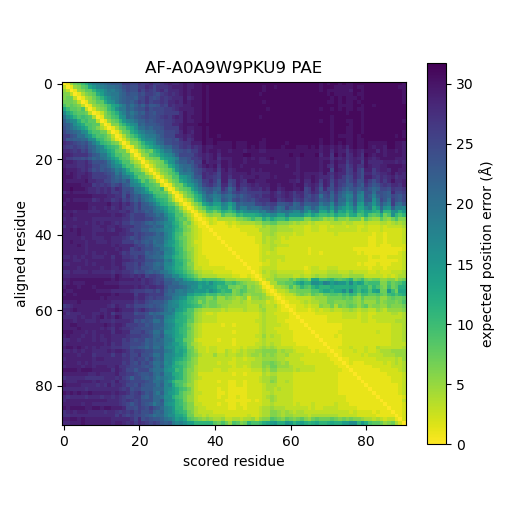-6.118 -6.996 2.038 1.00 92.81 80 ARG A N 1
ATOM 644 C CA . ARG A 1 80 ? -5.832 -8.108 2.958 1.00 92.81 80 ARG A CA 1
ATOM 645 C C . ARG A 1 80 ? -4.708 -9.013 2.459 1.00 92.81 80 ARG A C 1
ATOM 647 O O . ARG A 1 80 ? -3.867 -9.401 3.261 1.00 92.81 80 ARG A O 1
ATOM 654 N N . ALA A 1 81 ? -4.660 -9.327 1.165 1.00 93.69 81 ALA A N 1
ATOM 655 C CA . ALA A 1 81 ? -3.578 -10.128 0.590 1.00 93.69 81 ALA A CA 1
ATOM 656 C C .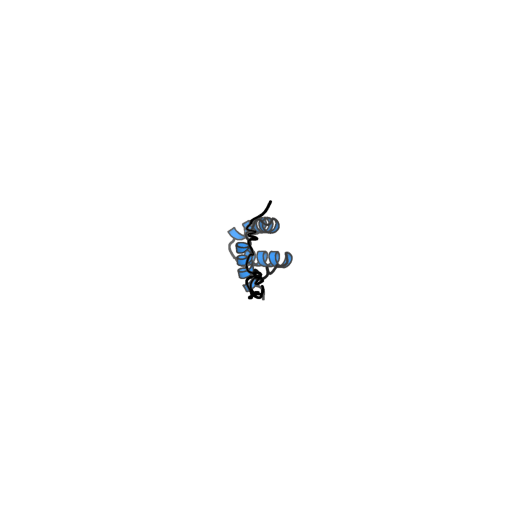 ALA A 1 81 ? -2.216 -9.424 0.722 1.00 93.69 81 ALA A C 1
ATOM 658 O O . ALA A 1 81 ? -1.227 -10.046 1.108 1.00 93.69 81 ALA A O 1
ATOM 659 N N . ILE A 1 82 ? -2.185 -8.113 0.469 1.00 92.94 82 ILE A N 1
ATOM 660 C CA . ILE A 1 82 ? -0.991 -7.280 0.650 1.00 92.94 82 ILE A CA 1
ATOM 661 C C . ILE A 1 82 ? -0.572 -7.241 2.120 1.00 92.94 82 ILE A C 1
ATOM 663 O O . ILE A 1 82 ? 0.602 -7.441 2.418 1.00 92.94 82 ILE A O 1
ATOM 667 N N . PHE A 1 83 ? -1.516 -7.035 3.042 1.00 94.12 83 PHE A N 1
ATOM 668 C CA . PHE A 1 83 ? -1.229 -7.028 4.478 1.00 94.12 83 PHE A CA 1
ATOM 669 C C . PHE A 1 83 ? -0.694 -8.376 4.957 1.00 94.12 83 PHE A C 1
ATOM 671 O O . PHE A 1 83 ? 0.305 -8.409 5.668 1.00 94.12 83 PHE A O 1
ATOM 678 N N . ALA A 1 84 ? -1.304 -9.482 4.522 1.00 93.19 84 ALA A N 1
ATOM 679 C CA . ALA A 1 84 ? -0.838 -10.827 4.835 1.00 93.19 84 ALA A CA 1
ATOM 680 C C . ALA A 1 84 ? 0.599 -11.049 4.342 1.00 93.19 84 ALA A C 1
ATOM 682 O O . ALA A 1 84 ? 1.449 -11.468 5.123 1.00 93.19 84 ALA A O 1
ATOM 683 N N . PHE A 1 85 ? 0.902 -10.690 3.090 1.00 93.38 85 PHE A N 1
ATOM 684 C CA . PHE A 1 85 ? 2.261 -10.779 2.552 1.00 93.38 85 PHE A CA 1
ATOM 685 C C . PHE A 1 85 ? 3.254 -9.927 3.350 1.00 93.38 85 PHE A C 1
ATOM 687 O O . PHE A 1 85 ? 4.295 -10.419 3.775 1.00 93.38 85 PHE A O 1
ATOM 694 N N . ALA A 1 86 ? 2.932 -8.653 3.574 1.00 93.50 86 ALA A N 1
ATOM 695 C CA . ALA A 1 86 ? 3.812 -7.720 4.267 1.00 93.50 86 ALA A CA 1
ATOM 696 C C . ALA A 1 86 ? 4.065 -8.125 5.725 1.00 93.50 86 ALA A C 1
ATOM 698 O O . ALA A 1 86 ? 5.177 -7.951 6.218 1.00 93.50 86 ALA A O 1
ATOM 699 N N . SER A 1 87 ? 3.065 -8.709 6.394 1.00 93.31 87 SER A N 1
ATOM 700 C CA . SER A 1 87 ? 3.161 -9.118 7.798 1.00 93.31 87 SER A CA 1
ATOM 701 C C . SER A 1 87 ? 4.258 -10.153 8.058 1.00 93.31 87 SER A C 1
ATOM 703 O O . SER A 1 87 ? 4.843 -10.153 9.134 1.00 93.31 87 SER A O 1
ATOM 705 N N . VAL A 1 88 ? 4.615 -10.963 7.053 1.00 93.56 88 VAL A N 1
ATOM 706 C CA . VAL A 1 88 ? 5.733 -11.924 7.124 1.00 93.56 88 VAL A CA 1
ATOM 707 C C . VAL A 1 88 ? 7.079 -11.225 7.360 1.00 93.56 88 VAL A C 1
ATOM 709 O O . VAL A 1 88 ? 8.005 -11.829 7.891 1.00 93.56 88 VAL A O 1
ATOM 712 N N . TYR A 1 89 ? 7.196 -9.951 6.980 1.00 90.94 89 TYR A N 1
ATOM 713 C CA . TYR A 1 89 ? 8.424 -9.161 7.095 1.00 90.94 89 TYR A CA 1
ATOM 714 C C . TYR A 1 89 ? 8.418 -8.194 8.283 1.00 90.94 89 TYR A C 1
ATOM 716 O O . TYR A 1 89 ? 9.366 -7.422 8.438 1.00 90.94 89 TYR A O 1
ATOM 724 N N . VAL A 1 90 ? 7.360 -8.211 9.097 1.00 87.38 90 VAL A N 1
ATOM 725 C CA . VAL A 1 90 ? 7.287 -7.472 10.358 1.00 87.38 90 VAL A CA 1
ATOM 726 C C . VAL A 1 90 ? 7.847 -8.396 11.438 1.00 87.38 90 VAL A C 1
ATOM 728 O O . VAL A 1 90 ? 7.208 -9.370 11.825 1.00 87.38 90 VAL A O 1
ATOM 731 N N . SER A 1 91 ? 9.081 -8.146 11.867 1.00 72.69 91 SER A N 1
ATOM 732 C CA . SER A 1 91 ? 9.779 -8.883 12.932 1.00 72.69 91 SER A CA 1
ATOM 733 C C . SER A 1 91 ? 10.400 -7.916 13.921 1.00 72.69 91 SER A C 1
ATOM 735 O O . SER A 1 91 ? 10.821 -6.826 13.471 1.00 72.69 91 SER A O 1
#

Radius of gyration: 32.75 Å; Cα contacts (8 Å, |Δi|>4): 28; chains: 1; bounding box: 109×32×37 Å

Nearest PDB structures (foldseek):
  7opb-assembly2_E  TM=4.504E-01  e=5.832E+00  Escherichia coli BL21(DE3)

Foldseek 3Di:
DDDDDDDDDPDDDDDDDDPDPPPPPPPPPPPPDPPDDPPVLLLVLLVLLLVVPPDPVVVVCSVVVNVCVVVVNDDPVRSVVSSVVSVVVVD